Protein AF-A0A944VRM9-F1 (afdb_monomer_lite)

Foldseek 3Di:
DVQVQQDVLQVVVVCVVVVNDDDPDCVSSPRHDDCVVPDDDDPVCVVVDDDDDPDDPPDDDPPPDPDD

Sequence (68 aa):
SENDIERRNTIAQLLGDWGLITILNKEQAENKAPLSQIKVLAFKDKSDWDLQAKYNIGKKVDDEGSEV

Radius of gyration: 14.9 Å; chains: 1; bounding box: 32×37×29 Å

Structure (mmCIF, N/CA/C/O backbone):
data_AF-A0A944VRM9-F1
#
_entry.id   AF-A0A944VRM9-F1
#
loop_
_atom_site.group_PDB
_atom_site.id
_atom_site.type_symbol
_atom_site.label_atom_id
_atom_site.label_alt_id
_atom_site.label_comp_id
_atom_site.label_asym_id
_atom_site.label_entity_id
_atom_site.label_seq_id
_atom_site.pdbx_PDB_ins_code
_atom_site.Cartn_x
_atom_site.Cartn_y
_atom_site.Cartn_z
_atom_site.occupancy
_atom_site.B_iso_or_equiv
_atom_site.auth_seq_id
_atom_site.auth_comp_id
_atom_site.auth_asym_id
_atom_site.auth_atom_id
_atom_site.pdbx_PDB_model_num
ATOM 1 N N . SER A 1 1 ? -0.171 9.449 14.640 1.00 83.69 1 SER A N 1
ATOM 2 C CA . SER A 1 1 ? -1.514 10.061 14.580 1.00 83.69 1 SER A CA 1
ATOM 3 C C . SER A 1 1 ? -2.507 9.035 14.044 1.00 83.69 1 SER A C 1
ATOM 5 O O . SER A 1 1 ? -2.065 8.023 13.511 1.00 83.69 1 SER A O 1
ATOM 7 N N . GLU A 1 2 ? -3.817 9.241 14.199 1.00 89.69 2 GLU A N 1
ATOM 8 C CA . GLU A 1 2 ? -4.849 8.323 13.673 1.00 89.69 2 GLU A CA 1
ATOM 9 C C . GLU A 1 2 ? -4.702 8.099 12.157 1.00 89.69 2 GLU A C 1
ATOM 11 O O . GLU A 1 2 ? -4.664 6.962 11.697 1.00 89.69 2 GLU A O 1
ATOM 16 N N . ASN A 1 3 ? -4.420 9.168 11.409 1.00 91.38 3 ASN A N 1
ATOM 17 C CA . ASN A 1 3 ? -4.121 9.114 9.976 1.00 91.38 3 ASN A CA 1
ATOM 18 C C . ASN A 1 3 ? -2.919 8.193 9.641 1.00 91.38 3 ASN A C 1
ATOM 20 O O . ASN A 1 3 ? -2.945 7.449 8.663 1.00 91.38 3 ASN A O 1
ATOM 24 N N . ASP A 1 4 ? -1.871 8.150 10.477 1.00 90.62 4 ASP A N 1
ATOM 25 C CA . ASP A 1 4 ? -0.747 7.223 10.251 1.00 90.62 4 ASP A CA 1
ATOM 26 C C . ASP A 1 4 ? -1.184 5.750 10.329 1.00 90.62 4 ASP A C 1
ATOM 28 O O . ASP A 1 4 ? -0.683 4.913 9.573 1.00 90.62 4 ASP A O 1
ATOM 32 N N . ILE A 1 5 ? -2.137 5.439 11.216 1.00 92.56 5 ILE A N 1
ATOM 33 C CA . ILE A 1 5 ? -2.713 4.095 11.362 1.00 92.56 5 ILE A CA 1
ATOM 34 C C . ILE A 1 5 ? -3.552 3.762 10.127 1.00 92.56 5 ILE A C 1
ATOM 36 O O . ILE A 1 5 ? -3.370 2.703 9.527 1.00 92.56 5 ILE A O 1
ATOM 40 N N . GLU A 1 6 ? -4.410 4.686 9.703 1.00 94.44 6 GLU A N 1
ATOM 41 C CA . GLU A 1 6 ? -5.252 4.539 8.517 1.00 94.44 6 GLU A CA 1
ATOM 42 C C . GLU A 1 6 ? -4.427 4.335 7.235 1.00 94.44 6 GLU A C 1
ATOM 44 O O . GLU A 1 6 ? -4.736 3.456 6.426 1.00 94.44 6 GLU A O 1
ATOM 49 N N . ARG A 1 7 ? -3.328 5.084 7.060 1.00 94.12 7 ARG A N 1
ATOM 50 C CA . ARG A 1 7 ? -2.400 4.912 5.928 1.00 94.12 7 ARG A CA 1
ATOM 51 C C . ARG A 1 7 ? -1.699 3.560 5.965 1.00 94.12 7 ARG A C 1
ATOM 53 O O . ARG A 1 7 ? -1.619 2.890 4.935 1.00 94.12 7 ARG A O 1
ATOM 60 N N . ARG A 1 8 ? -1.208 3.137 7.135 1.00 94.19 8 ARG A N 1
ATOM 61 C CA . ARG A 1 8 ? -0.606 1.805 7.323 1.00 94.19 8 ARG A CA 1
ATOM 62 C C . ARG A 1 8 ? -1.596 0.705 6.935 1.00 94.19 8 ARG A C 1
ATOM 64 O O . ARG A 1 8 ? -1.214 -0.235 6.243 1.00 94.19 8 ARG A O 1
ATOM 71 N N . ASN A 1 9 ? -2.851 0.834 7.355 1.00 95.00 9 ASN A N 1
ATOM 72 C CA . ASN A 1 9 ? -3.900 -0.139 7.075 1.00 95.00 9 ASN A CA 1
ATOM 73 C C . ASN A 1 9 ? -4.213 -0.227 5.574 1.00 95.00 9 ASN A C 1
ATOM 75 O O . ASN A 1 9 ? -4.259 -1.330 5.030 1.00 95.00 9 ASN A O 1
ATOM 79 N N . THR A 1 10 ? -4.340 0.909 4.877 1.00 95.25 10 THR A N 1
ATOM 80 C CA . THR A 1 10 ? -4.542 0.917 3.418 1.00 95.25 10 THR A CA 1
ATOM 81 C C . THR A 1 10 ? -3.357 0.287 2.677 1.00 95.25 10 THR A C 1
ATOM 83 O O . THR A 1 10 ? -3.569 -0.507 1.764 1.00 95.25 10 THR A O 1
ATOM 86 N N . ILE A 1 11 ? -2.112 0.566 3.087 1.00 94.75 11 ILE A N 1
ATOM 87 C CA . ILE A 1 11 ? -0.915 -0.059 2.493 1.00 94.75 11 ILE A CA 1
ATOM 88 C C . ILE A 1 11 ? -0.925 -1.578 2.715 1.00 94.75 11 ILE A C 1
ATOM 90 O O . ILE A 1 11 ? -0.693 -2.332 1.773 1.00 94.75 11 ILE A O 1
ATOM 94 N N . ALA A 1 12 ? -1.221 -2.040 3.933 1.00 95.06 12 ALA A N 1
ATOM 95 C CA . ALA A 1 12 ? -1.304 -3.468 4.232 1.00 95.06 12 ALA A CA 1
ATOM 96 C C . ALA A 1 12 ? -2.391 -4.164 3.396 1.00 95.06 12 ALA A C 1
ATOM 98 O O . ALA A 1 12 ? -2.154 -5.249 2.868 1.00 95.06 12 ALA A O 1
ATOM 99 N N . GLN A 1 13 ? -3.554 -3.526 3.228 1.00 93.75 13 GLN A N 1
ATOM 100 C CA . GLN A 1 13 ? -4.621 -4.046 2.375 1.00 93.75 13 GLN A CA 1
ATOM 101 C C . GLN A 1 13 ? -4.158 -4.178 0.921 1.00 93.75 13 GLN A C 1
ATOM 103 O O . GLN A 1 13 ? -4.313 -5.251 0.353 1.00 93.75 13 GLN A O 1
ATOM 108 N N . LEU A 1 14 ? -3.535 -3.141 0.346 1.00 94.94 14 LEU A N 1
ATOM 109 C CA . LEU A 1 14 ? -3.029 -3.178 -1.034 1.00 94.94 14 LEU A CA 1
ATOM 110 C C . LEU A 1 14 ? -2.024 -4.319 -1.245 1.00 94.94 14 LEU A C 1
ATOM 112 O O . LEU A 1 14 ? -2.110 -5.052 -2.227 1.00 94.94 14 LEU A O 1
ATOM 116 N N . LEU A 1 15 ? -1.097 -4.508 -0.301 1.00 95.12 15 LEU A N 1
ATOM 117 C CA . LEU A 1 15 ? -0.142 -5.617 -0.349 1.00 95.12 15 LEU A CA 1
ATOM 118 C C . LEU A 1 15 ? -0.839 -6.984 -0.251 1.00 95.12 15 LEU A C 1
ATOM 120 O O . LEU A 1 15 ? -0.398 -7.941 -0.886 1.00 95.12 15 LEU A O 1
ATOM 124 N N . GLY A 1 16 ? -1.916 -7.083 0.532 1.00 94.44 16 GLY A N 1
ATOM 125 C CA . GLY A 1 16 ? -2.742 -8.286 0.630 1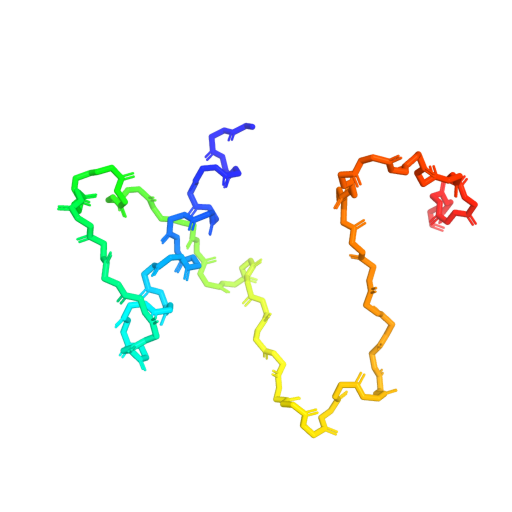.00 94.44 16 GLY A CA 1
ATOM 126 C C . GLY A 1 16 ? -3.527 -8.576 -0.650 1.00 94.44 16 GLY A C 1
ATOM 127 O O . GLY A 1 16 ? -3.549 -9.718 -1.102 1.00 94.44 16 GLY A O 1
ATOM 128 N N . ASP A 1 17 ? -4.101 -7.547 -1.273 1.00 93.19 17 ASP A N 1
ATOM 129 C CA . ASP A 1 17 ? -4.840 -7.652 -2.537 1.00 93.19 17 ASP A CA 1
ATOM 130 C C . ASP A 1 17 ? -3.921 -8.082 -3.694 1.00 93.19 17 ASP A C 1
ATOM 132 O O . ASP A 1 17 ? -4.339 -8.817 -4.587 1.00 93.19 17 ASP A O 1
ATOM 136 N N . TRP A 1 18 ? -2.644 -7.686 -3.657 1.00 95.62 18 TRP A N 1
ATOM 137 C CA . TRP A 1 18 ? -1.606 -8.164 -4.582 1.00 95.62 18 TRP A CA 1
ATOM 138 C C . TRP A 1 18 ? -1.046 -9.550 -4.233 1.00 95.62 18 TRP A C 1
ATOM 140 O O . TRP A 1 18 ? -0.170 -10.049 -4.937 1.00 95.62 18 TRP A O 1
ATOM 150 N N . GLY A 1 19 ? -1.514 -10.172 -3.149 1.00 95.50 19 GLY A N 1
ATOM 151 C CA . GLY A 1 19 ? -1.063 -11.494 -2.711 1.00 95.50 19 GLY A CA 1
ATOM 152 C C . GLY A 1 19 ? 0.362 -11.523 -2.154 1.00 95.50 19 GLY A C 1
ATOM 153 O O . GLY A 1 19 ? 0.961 -12.592 -2.074 1.00 95.50 19 GLY A O 1
ATOM 154 N N . LEU A 1 20 ? 0.922 -10.369 -1.772 1.00 96.38 20 LEU A N 1
ATOM 155 C CA . LEU A 1 20 ? 2.281 -10.268 -1.229 1.00 96.38 20 LEU A CA 1
ATOM 156 C C . LEU A 1 20 ? 2.335 -10.581 0.268 1.00 96.38 20 LEU A C 1
ATOM 158 O O . LEU A 1 20 ? 3.362 -11.035 0.768 1.00 96.38 20 LEU A O 1
ATOM 162 N N . ILE A 1 21 ? 1.242 -10.319 0.988 1.00 94.50 21 ILE A N 1
ATOM 163 C CA . ILE A 1 21 ? 1.120 -10.584 2.425 1.00 94.50 21 ILE A CA 1
ATOM 164 C C . ILE A 1 21 ? -0.253 -11.170 2.759 1.00 94.50 21 ILE A C 1
ATOM 166 O O . ILE A 1 21 ? -1.189 -11.104 1.969 1.00 94.50 21 ILE A O 1
ATOM 170 N N . THR A 1 22 ? -0.400 -11.708 3.970 1.00 94.56 22 THR A N 1
ATOM 171 C CA . THR A 1 22 ? -1.700 -12.103 4.530 1.00 94.56 22 THR A CA 1
ATOM 172 C C . THR A 1 22 ? -1.937 -11.366 5.843 1.00 94.56 22 THR A C 1
ATOM 174 O O . THR A 1 22 ? -1.128 -11.453 6.765 1.00 94.56 22 THR A O 1
ATOM 177 N N . ILE A 1 23 ? -3.053 -10.640 5.937 1.00 92.75 23 ILE A N 1
ATOM 178 C CA . ILE A 1 23 ? -3.465 -9.956 7.167 1.00 92.75 23 ILE A CA 1
ATOM 179 C C . ILE A 1 23 ? -4.160 -10.973 8.076 1.00 92.75 23 ILE A C 1
ATOM 181 O O . ILE A 1 23 ? -5.234 -11.472 7.738 1.00 92.75 23 ILE A O 1
ATOM 185 N N . LEU A 1 24 ? -3.552 -11.265 9.229 1.00 92.31 24 LEU A N 1
ATOM 186 C CA . LEU A 1 24 ? -4.089 -12.229 10.196 1.00 92.31 24 LEU A CA 1
ATOM 187 C C . LEU A 1 24 ? -5.325 -11.692 10.927 1.00 92.31 24 LEU A C 1
ATOM 189 O O . LEU A 1 24 ? -6.307 -12.410 11.082 1.00 92.31 24 LEU A O 1
ATOM 193 N N . ASN A 1 25 ? -5.285 -10.426 11.351 1.00 89.69 25 ASN A N 1
ATOM 194 C CA . ASN A 1 25 ? -6.398 -9.762 12.020 1.00 89.69 25 ASN A CA 1
ATOM 195 C C . ASN A 1 25 ? -6.915 -8.608 11.150 1.00 89.69 25 ASN A C 1
ATOM 197 O O . ASN A 1 25 ? -6.315 -7.535 11.100 1.00 89.69 25 ASN A O 1
ATOM 201 N N . LYS A 1 26 ? -8.016 -8.857 10.436 1.00 87.38 26 LYS A N 1
ATOM 202 C CA . LYS A 1 26 ? -8.612 -7.889 9.504 1.00 87.38 26 LYS A CA 1
ATOM 203 C C . LYS A 1 26 ? -9.332 -6.741 10.211 1.00 87.38 26 LYS A C 1
ATOM 205 O O . LYS A 1 26 ? -9.369 -5.649 9.655 1.00 87.38 26 LYS A O 1
ATOM 210 N N . GLU A 1 27 ? -9.825 -6.959 11.428 1.00 88.75 27 GLU A N 1
ATOM 211 C CA . GLU A 1 27 ? -10.539 -5.946 12.220 1.00 88.75 27 GLU A CA 1
ATOM 212 C C . GLU A 1 27 ? -9.618 -4.755 12.536 1.00 88.75 27 GLU A C 1
ATOM 214 O O . GLU A 1 27 ? -10.012 -3.596 12.466 1.00 88.75 27 GLU A O 1
ATOM 219 N N . GLN A 1 28 ? -8.328 -5.020 12.768 1.00 84.25 28 GLN A N 1
ATOM 220 C CA . GLN A 1 28 ? -7.329 -3.967 13.001 1.00 84.25 28 GLN A CA 1
ATOM 221 C C . GLN A 1 28 ? -7.033 -3.097 11.765 1.00 84.25 28 GLN A C 1
ATOM 223 O O . GLN A 1 28 ? -6.419 -2.033 11.896 1.00 84.25 28 GLN A O 1
ATOM 228 N N . ALA A 1 29 ? -7.437 -3.551 10.576 1.00 85.19 29 ALA A N 1
ATOM 229 C CA . ALA A 1 29 ? -7.208 -2.892 9.295 1.00 85.19 29 ALA A CA 1
ATOM 230 C C . ALA A 1 29 ? -8.488 -2.292 8.678 1.00 85.19 29 ALA A C 1
ATOM 232 O O . ALA A 1 29 ? -8.483 -1.944 7.495 1.00 85.19 29 ALA A O 1
ATOM 233 N N . GLU A 1 30 ? -9.577 -2.167 9.446 1.00 87.69 30 GLU A N 1
ATOM 234 C CA . GLU A 1 30 ? -10.855 -1.633 8.950 1.00 87.69 30 GLU A CA 1
ATOM 235 C C . GLU A 1 30 ? -10.787 -0.147 8.593 1.00 87.69 30 GLU A C 1
ATOM 237 O O . GLU A 1 30 ? -11.187 0.233 7.491 1.00 87.69 30 GLU A O 1
ATOM 242 N N . ASN A 1 31 ? -10.240 0.680 9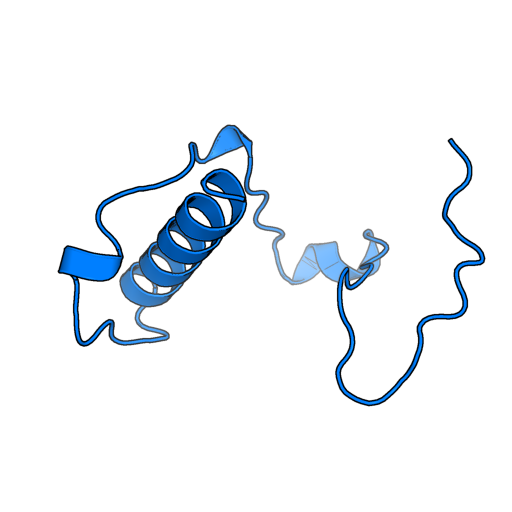.491 1.00 90.94 31 ASN A N 1
ATOM 243 C CA . ASN A 1 31 ? -10.081 2.114 9.252 1.00 90.94 31 ASN A CA 1
ATOM 244 C C . ASN A 1 31 ? -8.972 2.357 8.228 1.00 90.94 31 ASN A C 1
ATOM 246 O O . ASN A 1 31 ? -7.836 1.904 8.411 1.00 90.94 31 ASN A O 1
ATOM 250 N N . LYS A 1 32 ? -9.312 3.062 7.148 1.00 91.50 32 LYS A N 1
ATOM 251 C CA . LYS A 1 32 ? -8.480 3.212 5.951 1.00 91.50 32 LYS A CA 1
ATOM 252 C C . LYS A 1 32 ? -8.426 4.662 5.509 1.00 91.50 32 LYS A C 1
ATOM 254 O O . LYS A 1 32 ? -9.446 5.340 5.431 1.00 91.50 32 LYS A O 1
ATOM 259 N N . ALA A 1 33 ? -7.229 5.093 5.131 1.00 92.88 33 ALA A N 1
ATOM 260 C CA . ALA A 1 33 ? -7.015 6.409 4.556 1.00 92.88 33 ALA A CA 1
ATOM 261 C C . ALA A 1 33 ? -7.451 6.416 3.081 1.00 92.88 33 ALA A C 1
ATOM 263 O O . ALA A 1 33 ? -7.328 5.386 2.399 1.00 92.88 33 ALA A O 1
ATOM 264 N N . PRO A 1 34 ? -7.906 7.566 2.551 1.00 93.62 34 PRO A N 1
ATOM 265 C CA . PRO A 1 34 ? -8.264 7.690 1.146 1.00 93.62 34 PRO A CA 1
ATOM 266 C C . PRO A 1 34 ? -7.044 7.473 0.241 1.00 93.62 34 PRO A C 1
ATOM 268 O O . PRO A 1 34 ? -5.947 7.967 0.511 1.00 93.62 34 PRO A O 1
ATOM 271 N N . LEU A 1 35 ? -7.249 6.780 -0.885 1.00 90.19 35 LEU A N 1
ATOM 272 C CA . LEU A 1 35 ? -6.180 6.456 -1.842 1.00 90.19 35 LEU A CA 1
ATOM 273 C C . LEU A 1 35 ? -5.492 7.692 -2.438 1.00 90.19 35 LEU A C 1
ATOM 275 O O . LEU A 1 35 ? -4.343 7.597 -2.846 1.00 90.19 35 LEU A O 1
ATOM 279 N N . SER A 1 36 ? -6.138 8.862 -2.438 1.00 92.62 36 SER A N 1
ATOM 280 C CA . SER A 1 36 ? -5.520 10.121 -2.878 1.00 92.62 36 SER A CA 1
ATOM 281 C C . SER A 1 36 ? -4.276 10.510 -2.068 1.00 92.62 36 SER A C 1
ATOM 283 O O . SER A 1 36 ?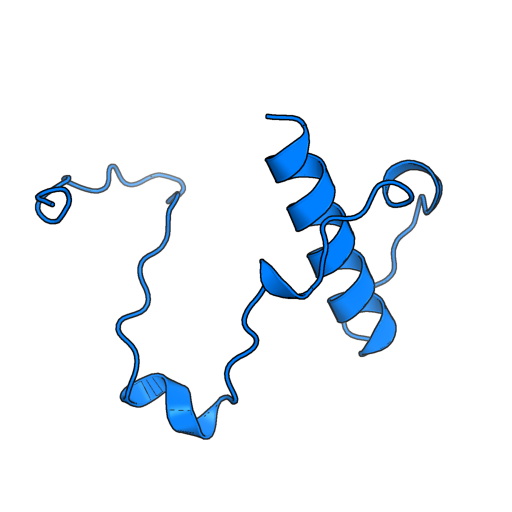 -3.436 11.256 -2.563 1.00 92.62 36 SER A O 1
ATOM 285 N N . GLN A 1 37 ? -4.132 9.991 -0.845 1.00 90.56 37 GLN A N 1
ATOM 286 C CA . GLN A 1 37 ? -2.973 10.219 0.021 1.00 90.56 37 GLN A CA 1
ATOM 287 C C . GLN A 1 37 ? -1.832 9.210 -0.207 1.00 90.56 37 GLN A C 1
ATOM 289 O O . GLN A 1 37 ? -0.788 9.304 0.444 1.00 90.56 37 GLN A O 1
ATOM 294 N N . ILE A 1 38 ? -2.016 8.219 -1.087 1.00 92.94 38 ILE A N 1
ATOM 295 C CA . ILE A 1 38 ? -1.048 7.148 -1.346 1.00 92.94 38 ILE A CA 1
ATOM 296 C C . ILE A 1 38 ? -0.722 7.125 -2.837 1.00 92.94 38 ILE A C 1
ATOM 298 O O . ILE A 1 38 ? -1.579 6.874 -3.678 1.00 92.94 38 ILE A O 1
ATOM 302 N N . LYS A 1 39 ? 0.553 7.339 -3.166 1.00 92.06 39 LYS A N 1
ATOM 303 C CA . LYS A 1 39 ? 1.051 7.225 -4.536 1.00 92.06 39 LYS A CA 1
ATOM 304 C C . LYS A 1 39 ? 1.806 5.913 -4.706 1.00 92.06 39 LYS A C 1
ATOM 306 O O . LYS A 1 39 ? 2.767 5.656 -3.986 1.00 92.06 39 LYS A O 1
ATOM 311 N N . VAL A 1 40 ? 1.379 5.105 -5.672 1.00 92.56 40 VAL A N 1
ATOM 312 C CA . VAL A 1 40 ? 2.104 3.908 -6.112 1.00 92.56 40 VAL A CA 1
ATOM 313 C C . VAL A 1 40 ? 2.891 4.275 -7.364 1.00 92.56 40 VAL A C 1
ATOM 315 O O . VAL A 1 40 ? 2.330 4.817 -8.314 1.00 92.56 40 VAL A O 1
ATOM 318 N N . LEU A 1 41 ? 4.192 4.005 -7.347 1.00 93.31 41 LEU A N 1
ATOM 319 C CA . LEU A 1 41 ? 5.086 4.238 -8.476 1.00 93.31 41 LEU A CA 1
ATOM 320 C C . LEU A 1 41 ? 5.386 2.907 -9.157 1.00 93.31 41 LEU A C 1
ATOM 322 O O . LEU A 1 41 ? 5.638 1.904 -8.485 1.00 93.31 41 LEU A O 1
ATOM 326 N N . ALA A 1 42 ? 5.373 2.892 -10.488 1.00 94.81 42 ALA A N 1
ATOM 327 C CA . ALA A 1 42 ? 5.841 1.730 -11.221 1.00 94.81 42 ALA A CA 1
ATOM 328 C C . ALA A 1 42 ? 7.357 1.594 -11.032 1.00 94.81 42 ALA A C 1
ATOM 330 O O . ALA A 1 42 ? 8.085 2.583 -11.034 1.00 94.81 42 ALA A O 1
ATOM 331 N N . PHE A 1 43 ? 7.849 0.359 -10.915 1.00 94.19 43 PHE A N 1
ATOM 332 C CA . PHE A 1 43 ? 9.273 0.109 -10.667 1.00 94.19 43 PHE A CA 1
ATOM 333 C C . PHE A 1 43 ? 10.192 0.733 -11.731 1.00 94.19 43 PHE A C 1
ATOM 335 O O . PHE A 1 43 ? 11.276 1.204 -11.407 1.00 94.19 43 PHE A O 1
ATOM 342 N N . LYS A 1 44 ? 9.734 0.781 -12.988 1.00 96.44 44 LYS A N 1
ATOM 343 C CA . LYS A 1 44 ? 10.450 1.401 -14.112 1.00 96.44 44 LYS A CA 1
ATOM 344 C C . LYS A 1 44 ? 10.706 2.904 -13.932 1.00 96.44 44 LYS A C 1
ATOM 346 O O . LYS A 1 44 ? 11.715 3.383 -14.421 1.00 96.44 44 LYS A O 1
ATOM 351 N N . ASP A 1 45 ? 9.834 3.607 -13.207 1.00 95.38 45 ASP A N 1
ATOM 352 C CA . ASP A 1 45 ? 9.931 5.055 -13.002 1.00 95.38 45 ASP A CA 1
ATOM 353 C C . ASP A 1 45 ? 10.763 5.371 -11.745 1.00 95.38 45 ASP A C 1
ATOM 355 O O . ASP A 1 45 ? 10.985 6.529 -11.422 1.00 95.38 45 ASP A O 1
ATOM 359 N N . LYS A 1 46 ? 11.237 4.356 -11.003 1.00 92.69 46 LYS A N 1
ATOM 360 C CA . LYS A 1 46 ? 11.961 4.533 -9.733 1.00 92.69 46 LYS A CA 1
ATOM 361 C C . LYS A 1 46 ? 13.187 5.444 -9.863 1.00 92.69 46 LYS A C 1
ATOM 363 O O . LYS A 1 46 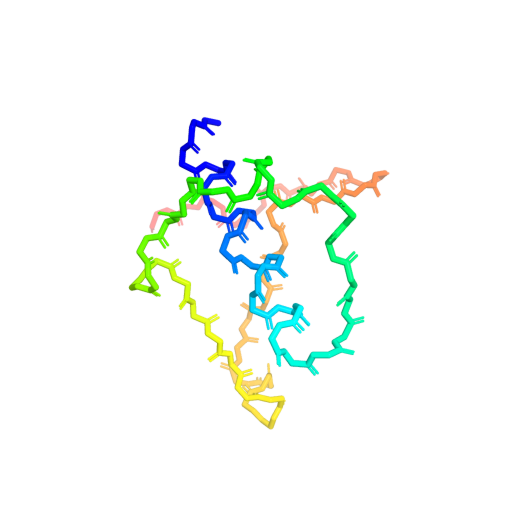? 13.507 6.137 -8.907 1.00 92.69 46 LYS A O 1
ATOM 368 N N . SER A 1 47 ? 13.875 5.419 -11.005 1.00 94.06 47 SER A N 1
ATOM 369 C CA . SER A 1 47 ? 15.052 6.258 -11.269 1.00 94.06 47 SER A CA 1
ATOM 370 C C . SER A 1 47 ? 14.733 7.746 -11.365 1.00 94.06 47 SER A C 1
ATOM 372 O O . SER A 1 47 ? 15.616 8.563 -11.133 1.00 94.06 47 SER A O 1
ATOM 374 N N . ASP A 1 48 ? 13.488 8.089 -11.688 1.00 95.12 48 ASP A N 1
ATOM 375 C CA . ASP A 1 48 ? 13.056 9.471 -11.912 1.00 95.12 48 ASP A CA 1
ATOM 376 C C . ASP A 1 48 ? 12.575 10.131 -10.610 1.00 95.12 48 ASP A C 1
ATOM 378 O O . ASP A 1 48 ? 12.141 11.282 -10.606 1.00 95.12 48 ASP A O 1
ATOM 382 N N . TRP A 1 49 ? 12.616 9.386 -9.501 1.00 94.25 49 TRP A N 1
ATOM 383 C CA . TRP A 1 49 ? 12.126 9.803 -8.196 1.00 94.25 49 TRP A CA 1
ATOM 384 C C . TRP A 1 49 ? 13.243 9.768 -7.163 1.00 94.25 49 TRP A C 1
ATOM 386 O O . TRP A 1 49 ? 13.929 8.759 -7.000 1.00 94.25 49 TRP A O 1
ATOM 396 N N . ASP A 1 50 ? 13.352 10.848 -6.394 1.00 93.12 50 ASP A N 1
ATOM 397 C CA . ASP A 1 50 ? 14.150 10.855 -5.177 1.00 93.12 50 ASP A CA 1
ATOM 398 C C . ASP A 1 50 ? 13.340 10.245 -4.019 1.00 93.12 50 ASP A C 1
ATOM 400 O O . ASP A 1 50 ? 12.297 10.765 -3.612 1.00 93.12 50 ASP A O 1
ATOM 404 N N . LEU A 1 51 ? 13.773 9.082 -3.527 1.00 90.38 51 LEU A N 1
ATOM 405 C CA . LEU A 1 51 ? 13.045 8.306 -2.522 1.00 90.38 51 LEU A CA 1
ATOM 406 C C . LEU A 1 51 ? 13.590 8.582 -1.120 1.00 90.38 51 LEU A C 1
ATOM 408 O O . LEU A 1 51 ? 14.586 7.993 -0.704 1.00 90.38 51 LEU A O 1
ATOM 412 N N . GLN A 1 52 ? 12.869 9.406 -0.360 1.00 89.50 52 GLN A N 1
ATOM 413 C CA . GLN A 1 52 ? 13.239 9.779 1.007 1.00 89.50 52 GLN A CA 1
ATOM 414 C C . GLN A 1 52 ? 12.473 8.956 2.055 1.00 89.50 52 GLN A C 1
ATOM 416 O O . GLN A 1 52 ? 11.238 8.961 2.117 1.00 89.50 52 GLN A O 1
ATOM 421 N N . ALA A 1 53 ? 13.204 8.235 2.908 1.00 88.44 53 ALA A N 1
ATOM 422 C CA . ALA A 1 53 ? 12.622 7.454 3.997 1.00 88.44 53 ALA A CA 1
ATOM 423 C C . ALA A 1 53 ? 12.351 8.342 5.222 1.00 88.44 53 ALA A C 1
ATOM 425 O O . ALA A 1 53 ? 13.274 8.892 5.812 1.00 88.44 53 ALA A O 1
ATOM 426 N N . LYS A 1 54 ? 11.087 8.418 5.664 1.00 85.12 54 LYS A N 1
ATOM 427 C CA . LYS A 1 54 ? 10.693 9.210 6.850 1.00 85.12 54 LYS A CA 1
ATOM 428 C C . LYS A 1 54 ? 11.256 8.687 8.175 1.00 85.12 54 LYS A C 1
ATOM 430 O O . LYS A 1 54 ? 11.281 9.414 9.160 1.00 85.12 54 LYS A O 1
ATOM 435 N N . TYR A 1 55 ? 11.635 7.414 8.227 1.00 83.31 55 TYR A N 1
ATOM 436 C CA . TYR A 1 55 ? 12.174 6.782 9.423 1.00 83.31 55 TYR A CA 1
ATOM 437 C C . TYR A 1 55 ? 13.214 5.737 9.031 1.00 83.31 55 TYR A C 1
ATOM 439 O O . TYR A 1 55 ? 12.970 4.920 8.142 1.00 83.31 55 TYR A O 1
ATOM 447 N N . ASN A 1 56 ? 14.350 5.752 9.724 1.00 83.00 56 ASN A N 1
ATOM 448 C CA . ASN A 1 56 ? 15.417 4.770 9.589 1.00 83.00 56 ASN A CA 1
ATOM 449 C C . ASN A 1 56 ? 15.670 4.109 10.946 1.00 83.00 56 ASN A C 1
ATOM 451 O O . ASN A 1 56 ? 15.765 4.780 11.973 1.00 83.00 56 ASN A O 1
ATOM 455 N N . ILE A 1 57 ? 15.802 2.783 10.956 1.00 81.00 57 ILE A N 1
ATOM 456 C CA . ILE A 1 57 ? 16.146 2.037 12.171 1.00 81.00 57 ILE A CA 1
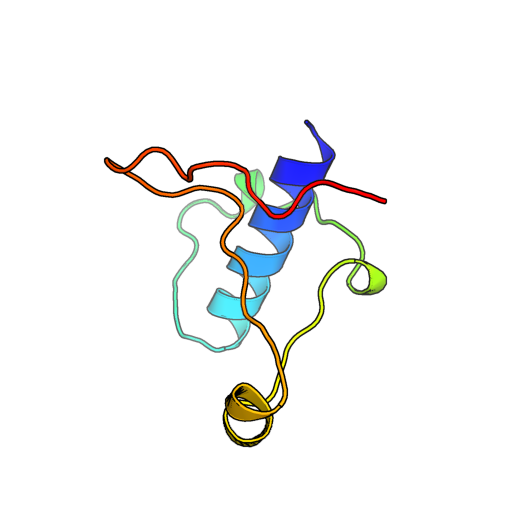ATOM 457 C C . ILE A 1 57 ? 17.671 2.047 12.322 1.00 81.00 57 ILE A C 1
ATOM 459 O O . ILE A 1 57 ? 18.390 1.593 11.437 1.00 81.00 57 ILE A O 1
ATOM 463 N N . GLY A 1 58 ? 18.174 2.555 13.450 1.00 71.00 58 GLY A N 1
ATOM 464 C CA . GLY A 1 58 ? 19.589 2.443 13.840 1.00 71.00 58 GLY A CA 1
ATOM 465 C C . GLY A 1 58 ? 20.548 3.497 13.270 1.00 71.00 58 GLY A C 1
ATOM 466 O O . GLY A 1 58 ? 21.678 3.586 13.742 1.00 71.00 58 GLY A O 1
ATOM 467 N N . LYS A 1 59 ? 20.117 4.338 12.324 1.00 67.25 59 LYS A N 1
ATOM 468 C CA . LYS A 1 59 ? 20.855 5.536 11.893 1.00 67.25 59 LYS A CA 1
ATOM 469 C C . LYS A 1 59 ? 19.986 6.771 12.089 1.00 67.25 59 LYS A C 1
ATOM 471 O O . LYS A 1 59 ? 18.843 6.790 11.638 1.00 67.25 59 LYS A O 1
ATOM 476 N N . LYS A 1 60 ? 20.535 7.795 12.749 1.00 61.91 60 LYS A N 1
ATOM 477 C CA . LYS A 1 60 ? 19.948 9.136 12.706 1.00 61.91 60 LYS A CA 1
ATOM 478 C C . LYS A 1 60 ? 20.116 9.650 11.281 1.00 61.91 60 LYS A C 1
ATOM 480 O O . LYS A 1 60 ? 21.203 9.544 10.722 1.00 61.91 60 LYS A O 1
ATOM 485 N N . VAL A 1 61 ? 19.021 10.105 10.688 1.00 62.81 61 VAL A N 1
ATOM 486 C CA . VAL A 1 61 ? 19.082 10.877 9.451 1.00 62.81 61 VAL A CA 1
ATOM 487 C C . VAL A 1 61 ? 19.549 12.256 9.886 1.00 62.81 61 VAL A C 1
ATOM 489 O O . VAL A 1 61 ? 18.857 12.892 10.680 1.00 62.81 61 VAL A O 1
ATOM 492 N N . ASP A 1 62 ? 20.744 12.658 9.466 1.00 60.72 62 ASP A N 1
ATOM 493 C CA . ASP A 1 62 ? 21.151 14.051 9.592 1.00 60.72 62 ASP A CA 1
ATOM 494 C C . ASP A 1 62 ? 20.240 14.839 8.643 1.00 60.72 62 ASP A C 1
ATOM 496 O O . ASP A 1 62 ? 20.210 14.606 7.434 1.00 60.72 62 ASP A O 1
ATOM 500 N N . ASP A 1 63 ? 19.370 15.644 9.242 1.00 58.59 63 ASP A N 1
ATOM 501 C CA . ASP A 1 63 ? 18.305 16.396 8.590 1.00 58.59 63 ASP A CA 1
ATOM 502 C C . ASP A 1 63 ? 18.900 17.575 7.800 1.00 58.59 63 ASP A C 1
ATOM 504 O O . ASP A 1 63 ? 18.869 18.713 8.250 1.00 58.59 63 ASP A O 1
ATOM 508 N N . GLU A 1 64 ? 19.499 17.302 6.639 1.00 52.28 64 GLU A N 1
ATOM 509 C CA . GLU A 1 64 ? 19.958 18.329 5.681 1.00 52.28 64 GLU A CA 1
ATOM 510 C C . GLU A 1 64 ? 18.953 18.560 4.533 1.00 52.28 64 GLU A C 1
ATOM 512 O O . GLU A 1 64 ? 19.319 19.027 3.458 1.00 52.28 64 GLU A O 1
ATOM 517 N N . GLY A 1 65 ? 17.671 18.227 4.728 1.00 49.84 65 GLY A N 1
ATOM 518 C CA . GLY A 1 65 ? 16.659 18.306 3.664 1.00 49.84 65 GLY A CA 1
ATOM 519 C C . GLY A 1 65 ? 15.296 18.858 4.071 1.00 49.84 65 GLY A C 1
ATOM 520 O O . GLY A 1 65 ? 14.357 18.760 3.285 1.00 49.84 65 GLY A O 1
ATOM 521 N N . SER A 1 66 ? 15.170 19.424 5.272 1.00 44.38 66 SER A N 1
ATOM 522 C CA . SER A 1 66 ? 13.939 20.064 5.747 1.00 44.38 66 SER A CA 1
ATOM 523 C C . SER A 1 66 ? 14.049 21.590 5.695 1.00 44.38 66 SER A C 1
ATOM 525 O O . SER A 1 66 ? 13.956 22.254 6.723 1.00 44.38 66 SER A O 1
ATOM 527 N N . GLU A 1 67 ? 14.219 22.164 4.505 1.00 41.91 67 GLU A N 1
ATOM 528 C CA . GLU A 1 67 ? 13.799 23.547 4.261 1.00 41.91 67 GLU A CA 1
ATOM 529 C C . GLU A 1 67 ? 12.766 23.582 3.130 1.00 41.91 67 GLU A C 1
ATOM 531 O O . GLU A 1 67 ? 12.820 22.805 2.178 1.00 41.91 67 GLU A O 1
ATOM 536 N N . VAL A 1 68 ? 11.771 24.432 3.375 1.00 42.56 68 VAL A N 1
ATOM 537 C CA . VAL A 1 68 ? 10.464 24.606 2.723 1.00 42.56 68 VAL A CA 1
ATOM 538 C C . VAL A 1 68 ? 10.473 24.793 1.209 1.00 42.56 68 VAL A C 1
ATOM 540 O O . VAL A 1 68 ? 11.407 25.428 0.676 1.00 42.56 68 VAL A O 1
#

pLDDT: mean 85.94, std 14.24, r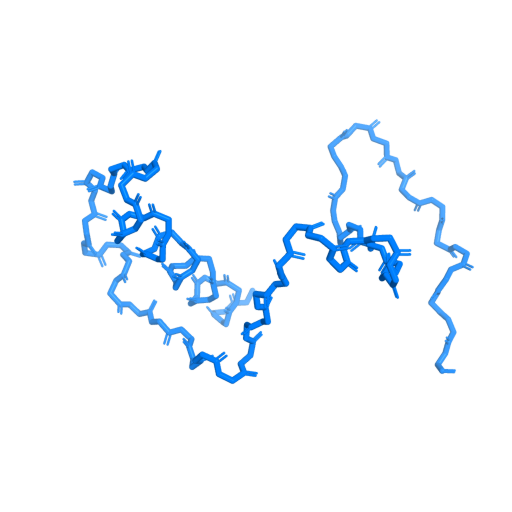ange [41.91, 96.44]

Secondary structure (DSSP, 8-state):
-HHHHHHHHHHHHHHHHTTS---S-SGGG-S---GGG-PPPPGGGGGGS----S--SSS---------